Protein AF-A0A699V0R8-F1 (afdb_monomer)

Organism: Tanacetum cinerariifolium (NCBI:txid118510)

Secondary structure (DSSP, 8-state):
--GGGHHHHTTS--EEEES-HHHHHTTT-SS--HHHHHHHHHHHTTT-EEEE--GGG-HHHHHHHHS-----------------------

Mean predicted aligned error: 13.82 Å

Solvent-accessible surface area (backbone atoms only — not comparable to full-atom values): 5973 Å² total; per-residue (Å²): 129,79,77,88,53,51,85,78,36,61,96,39,84,41,78,44,74,41,57,58,71,67,67,63,48,60,77,72,47,91,77,66,55,71,72,54,48,57,51,49,56,60,38,59,77,35,54,50,44,83,42,83,40,62,58,88,77,37,53,66,60,53,55,58,69,68,48,77,78,65,73,73,67,75,76,73,72,76,75,80,77,76,72,79,80,69,83,79,81,133

Structure (mmCIF, N/CA/C/O backbone):
data_AF-A0A699V0R8-F1
#
_entry.id   AF-A0A699V0R8-F1
#
loop_
_atom_site.group_PDB
_atom_site.id
_atom_site.type_symbol
_atom_site.label_atom_id
_atom_site.label_alt_id
_atom_site.label_comp_id
_atom_site.label_asym_id
_atom_site.label_entity_id
_atom_site.label_seq_id
_atom_site.pdbx_PDB_ins_code
_atom_site.Cartn_x
_atom_site.Cartn_y
_atom_site.Cartn_z
_atom_site.occupancy
_atom_site.B_iso_or_equiv
_atom_site.auth_seq_id
_atom_site.auth_comp_id
_atom_site.auth_asym_id
_atom_site.auth_atom_id
_atom_site.pdbx_PDB_model_num
ATOM 1 N N . MET A 1 1 ? -3.023 8.364 -4.082 1.00 52.28 1 MET A N 1
ATOM 2 C CA . MET A 1 1 ? -3.782 7.829 -5.226 1.00 52.28 1 MET A CA 1
ATOM 3 C C . MET A 1 1 ? -4.185 9.017 -6.087 1.00 52.28 1 MET A C 1
ATOM 5 O O . MET A 1 1 ? -4.688 9.978 -5.518 1.00 52.28 1 MET A O 1
ATOM 9 N N . GLN A 1 2 ? -3.877 9.045 -7.388 1.00 52.53 2 GLN A N 1
ATOM 10 C CA . GLN A 1 2 ? -4.369 10.138 -8.240 1.00 52.53 2 GLN A CA 1
ATOM 11 C C . GLN A 1 2 ? -5.901 10.032 -8.331 1.00 52.53 2 GLN A C 1
ATOM 13 O O . GLN A 1 2 ? -6.434 8.934 -8.484 1.00 52.53 2 GLN A O 1
ATOM 18 N N . ASN A 1 3 ? -6.606 11.156 -8.181 1.00 61.09 3 ASN A N 1
ATOM 19 C CA . ASN A 1 3 ? -8.067 11.227 -8.018 1.00 61.09 3 ASN A CA 1
ATOM 20 C C . ASN A 1 3 ? -8.884 10.758 -9.240 1.00 61.09 3 ASN A C 1
ATOM 22 O O . ASN A 1 3 ? -10.110 10.760 -9.190 1.00 61.09 3 ASN A O 1
ATOM 26 N N . GLU A 1 4 ? -8.237 10.344 -10.327 1.00 68.56 4 GLU A N 1
ATOM 27 C CA . GLU A 1 4 ? -8.874 10.015 -11.607 1.00 68.56 4 GLU A CA 1
ATOM 28 C C . GLU A 1 4 ? -9.749 8.756 -11.586 1.00 68.56 4 GLU A C 1
ATOM 30 O O . GLU A 1 4 ? -10.565 8.566 -12.483 1.00 68.56 4 GLU A O 1
ATOM 35 N N . LYS A 1 5 ? -9.580 7.867 -10.598 1.00 72.69 5 LYS A N 1
ATOM 36 C CA . LYS A 1 5 ? -10.321 6.593 -10.518 1.00 72.69 5 LYS A CA 1
ATOM 37 C C . LYS A 1 5 ? -11.370 6.552 -9.409 1.00 72.69 5 LYS A C 1
ATOM 39 O O . LYS A 1 5 ? -11.945 5.499 -9.159 1.00 72.69 5 LYS A O 1
ATOM 44 N N . ARG A 1 6 ? -11.641 7.686 -8.754 1.00 77.69 6 ARG A N 1
ATOM 45 C CA . ARG A 1 6 ? -12.556 7.763 -7.603 1.00 77.69 6 ARG A CA 1
ATOM 46 C C . ARG A 1 6 ? -13.947 7.207 -7.898 1.00 77.69 6 ARG A C 1
ATOM 48 O O . ARG A 1 6 ? -14.491 6.491 -7.069 1.00 77.69 6 ARG A O 1
ATOM 55 N N . HIS A 1 7 ? -14.493 7.487 -9.079 1.00 80.94 7 HIS A N 1
ATOM 56 C CA . HIS A 1 7 ? -15.823 7.022 -9.480 1.00 80.94 7 HIS A CA 1
ATOM 57 C C . HIS A 1 7 ? -15.909 5.511 -9.716 1.00 80.94 7 HIS A C 1
ATOM 59 O O . HIS A 1 7 ? -16.996 4.962 -9.618 1.00 80.94 7 HIS A O 1
ATOM 65 N N . TYR A 1 8 ? -14.790 4.834 -9.984 1.00 78.56 8 TYR A N 1
ATOM 6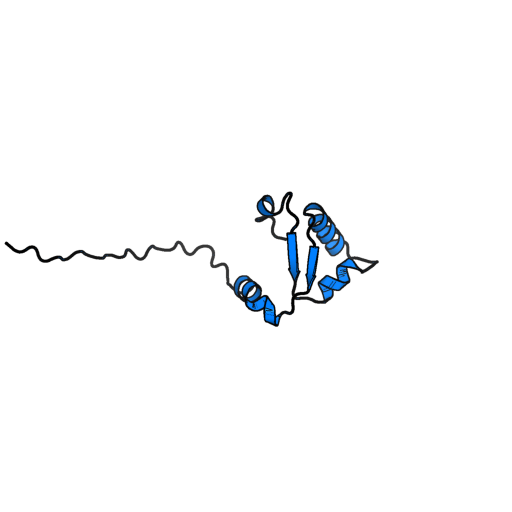6 C CA . TYR A 1 8 ? -14.756 3.370 -10.100 1.00 78.56 8 TYR A CA 1
ATOM 67 C C . TYR A 1 8 ? -14.617 2.665 -8.747 1.00 78.56 8 TYR A C 1
ATOM 69 O O . TYR A 1 8 ? -14.926 1.485 -8.637 1.00 78.56 8 TYR A O 1
ATOM 77 N N . LEU A 1 9 ? -14.097 3.370 -7.741 1.00 79.12 9 LEU A N 1
ATOM 78 C CA . LEU A 1 9 ? -13.755 2.800 -6.437 1.00 79.12 9 LEU A CA 1
ATOM 79 C C . LEU A 1 9 ? -14.828 3.059 -5.375 1.00 79.12 9 LEU A C 1
ATOM 81 O O . LEU A 1 9 ? -14.836 2.406 -4.338 1.00 79.12 9 LEU A O 1
ATOM 85 N N . TYR A 1 10 ? -15.730 4.011 -5.609 1.00 81.62 10 TYR A N 1
ATOM 86 C CA . TYR A 1 10 ? -16.760 4.353 -4.637 1.00 81.62 10 TYR A CA 1
ATOM 87 C C . TYR A 1 10 ? -17.793 3.224 -4.499 1.00 81.62 10 TYR A C 1
ATOM 89 O O . TYR A 1 10 ? -18.324 2.732 -5.493 1.00 81.62 10 TYR A O 1
ATOM 97 N N . GLY A 1 11 ? -18.067 2.804 -3.261 1.00 78.88 11 GLY A N 1
ATOM 98 C CA . GLY A 1 11 ? -19.060 1.768 -2.952 1.00 78.88 11 GLY A CA 1
ATOM 99 C C . GLY A 1 11 ? -18.647 0.326 -3.278 1.00 78.88 11 GLY A C 1
ATOM 100 O O . GLY A 1 11 ? -19.469 -0.573 -3.126 1.00 78.88 11 GLY A O 1
ATOM 101 N N . THR A 1 12 ? -17.401 0.078 -3.699 1.00 80.19 12 THR A N 1
ATOM 102 C CA . THR A 1 12 ? -16.909 -1.270 -4.038 1.00 80.19 12 THR A CA 1
ATOM 103 C C . THR A 1 12 ? -15.694 -1.630 -3.191 1.00 80.19 12 THR A C 1
ATOM 105 O O . THR A 1 12 ? -14.760 -0.840 -3.094 1.00 80.19 12 THR A O 1
ATOM 108 N N . LYS A 1 13 ? -15.657 -2.846 -2.626 1.00 82.12 13 LYS A N 1
ATOM 109 C CA . LYS A 1 13 ? -14.464 -3.341 -1.923 1.00 82.12 13 LYS A CA 1
ATOM 110 C C . LYS A 1 13 ? -13.329 -3.558 -2.932 1.00 82.12 13 LYS A C 1
ATOM 112 O O . LYS A 1 13 ? -13.401 -4.442 -3.782 1.00 82.12 13 LYS A O 1
ATOM 117 N N . CYS A 1 14 ? -12.283 -2.750 -2.827 1.00 81.88 14 CYS A N 1
ATOM 118 C CA . CYS A 1 14 ? -11.080 -2.813 -3.655 1.00 81.88 14 CYS A CA 1
ATOM 119 C C . CYS A 1 14 ? -9.958 -3.571 -2.941 1.00 81.88 14 CYS A C 1
ATOM 121 O O . CYS A 1 14 ? -9.765 -3.430 -1.738 1.00 81.88 14 CYS A O 1
ATOM 123 N N . ILE A 1 15 ? -9.166 -4.331 -3.694 1.00 85.62 15 ILE A N 1
ATOM 124 C CA . ILE A 1 15 ? -7.908 -4.905 -3.208 1.00 85.62 15 ILE A CA 1
ATOM 125 C C . ILE A 1 15 ? -6.773 -4.212 -3.957 1.00 85.62 15 ILE A C 1
ATOM 127 O O . ILE A 1 15 ? -6.735 -4.207 -5.187 1.00 85.62 15 ILE A O 1
ATOM 131 N N . VAL A 1 16 ? -5.864 -3.596 -3.211 1.00 83.81 16 VAL A N 1
ATOM 132 C CA . VAL A 1 16 ? -4.707 -2.875 -3.730 1.00 83.81 16 VAL A CA 1
ATOM 133 C C . VAL A 1 16 ? -3.474 -3.734 -3.505 1.00 83.81 16 VAL A C 1
ATOM 135 O O . VAL A 1 16 ? -3.031 -3.925 -2.375 1.00 83.81 16 VAL A O 1
ATOM 138 N N . PHE A 1 17 ? -2.902 -4.233 -4.594 1.00 84.69 17 PHE A N 1
ATOM 139 C CA . PHE A 1 17 ? -1.636 -4.954 -4.555 1.00 84.69 17 PHE A CA 1
ATOM 140 C C . PHE A 1 17 ? -0.468 -3.975 -4.650 1.00 84.69 17 PHE A C 1
ATOM 142 O O . PHE A 1 17 ? -0.444 -3.110 -5.526 1.00 84.69 17 PHE A O 1
ATOM 149 N N . THR A 1 18 ? 0.501 -4.105 -3.747 1.00 83.88 18 THR A N 1
ATOM 150 C CA . THR A 1 18 ? 1.698 -3.254 -3.715 1.00 83.88 18 THR A CA 1
ATOM 151 C C . THR A 1 18 ? 2.962 -4.099 -3.606 1.00 83.88 18 THR A C 1
ATOM 153 O O . THR A 1 18 ? 2.975 -5.138 -2.945 1.00 83.88 18 THR A O 1
ATOM 156 N N . ASP A 1 19 ? 4.028 -3.654 -4.263 1.00 76.00 19 ASP A N 1
ATOM 157 C CA . ASP A 1 19 ? 5.344 -4.284 -4.258 1.00 76.00 19 ASP A CA 1
ATOM 158 C C . ASP A 1 19 ? 6.273 -3.909 -3.087 1.00 76.00 19 ASP A C 1
ATOM 160 O O . ASP A 1 19 ? 7.159 -4.719 -2.784 1.00 76.00 19 ASP A O 1
ATOM 164 N N . PRO A 1 20 ? 6.138 -2.773 -2.363 1.00 75.69 20 PRO A N 1
ATOM 165 C CA . PRO A 1 20 ? 7.061 -2.463 -1.284 1.00 75.69 20 PRO A CA 1
ATOM 166 C C . PRO A 1 20 ? 6.583 -3.151 -0.006 1.00 75.69 20 PRO A C 1
ATOM 168 O O . PRO A 1 20 ? 5.535 -2.813 0.543 1.00 75.69 20 PRO A O 1
ATOM 171 N N . LYS A 1 21 ? 7.395 -4.065 0.540 1.00 69.94 21 LYS A N 1
ATOM 172 C CA . LYS A 1 21 ? 7.109 -4.714 1.837 1.00 69.94 21 LYS A CA 1
ATOM 173 C C . LYS A 1 21 ? 6.889 -3.705 2.973 1.00 69.94 21 LYS A C 1
ATOM 175 O O . LYS A 1 21 ? 6.123 -3.970 3.891 1.00 69.94 21 LYS A O 1
ATOM 180 N N . SER A 1 22 ? 7.505 -2.524 2.902 1.00 70.38 22 SER A N 1
ATOM 181 C CA . SER A 1 22 ? 7.303 -1.443 3.876 1.00 70.38 22 SER A CA 1
ATOM 182 C C . SER A 1 22 ? 5.851 -0.953 3.955 1.00 70.38 22 SER A C 1
ATOM 184 O O . SER A 1 22 ? 5.408 -0.567 5.035 1.00 70.38 22 SER A O 1
ATOM 186 N N . LEU A 1 23 ? 5.081 -1.025 2.861 1.00 73.38 23 LEU A N 1
ATOM 187 C CA . LEU A 1 23 ? 3.657 -0.671 2.853 1.0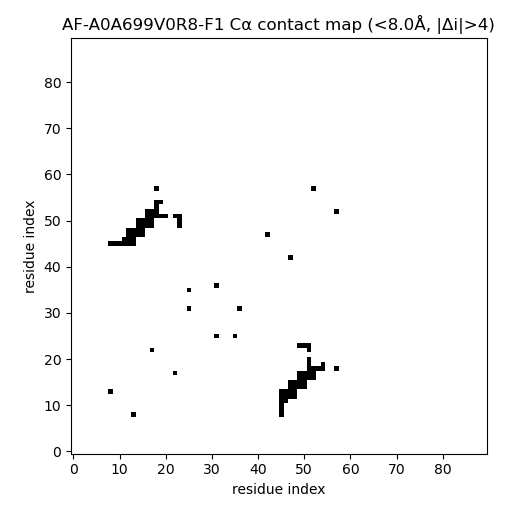0 73.38 23 LEU A CA 1
ATOM 188 C C . LEU A 1 23 ? 2.776 -1.716 3.540 1.00 73.38 23 LEU A C 1
ATOM 190 O O . LEU A 1 23 ? 1.670 -1.392 3.949 1.00 73.38 23 LEU A O 1
ATOM 194 N N . GLN A 1 24 ? 3.259 -2.941 3.734 1.00 70.69 24 GLN A N 1
ATOM 195 C CA . GLN A 1 24 ? 2.559 -3.914 4.570 1.00 70.69 24 GLN A CA 1
ATOM 196 C C . GLN A 1 24 ? 2.679 -3.543 6.054 1.00 70.69 24 GLN A C 1
ATOM 198 O O . GLN A 1 24 ? 1.731 -3.677 6.823 1.00 70.69 24 GLN A O 1
ATOM 203 N N . HIS A 1 25 ? 3.844 -3.034 6.459 1.00 70.50 25 HIS A N 1
ATOM 204 C CA . HIS A 1 25 ? 4.116 -2.674 7.849 1.00 70.50 25 HIS A CA 1
ATOM 205 C C . HIS A 1 25 ? 3.511 -1.327 8.257 1.00 70.50 25 HIS A C 1
ATOM 207 O O . HIS A 1 25 ? 3.239 -1.136 9.439 1.00 70.50 25 HIS A O 1
ATOM 213 N N . ILE A 1 26 ? 3.227 -0.434 7.302 1.00 74.12 26 ILE A N 1
ATOM 214 C CA . ILE A 1 26 ? 2.593 0.870 7.563 1.00 74.12 26 ILE A CA 1
ATOM 215 C C . ILE A 1 26 ? 1.211 0.739 8.221 1.00 74.12 26 ILE A C 1
ATOM 217 O O . ILE A 1 26 ? 0.792 1.627 8.951 1.00 74.12 26 ILE A O 1
ATOM 221 N N . LEU A 1 27 ? 0.507 -0.375 7.999 1.00 71.56 27 LEU A N 1
ATOM 222 C CA . LEU A 1 27 ? -0.800 -0.628 8.611 1.00 71.56 27 LEU A CA 1
ATOM 223 C C . LEU A 1 27 ? -0.692 -1.030 10.087 1.00 71.56 27 LEU A C 1
ATOM 225 O O . LEU A 1 27 ? -1.618 -0.798 10.855 1.00 71.56 27 LEU A O 1
ATOM 229 N N . ASN A 1 28 ? 0.447 -1.601 10.486 1.00 74.19 28 ASN A N 1
ATOM 230 C CA . ASN A 1 28 ? 0.679 -2.112 11.838 1.00 74.19 28 ASN A CA 1
ATOM 231 C C . ASN A 1 28 ? 1.531 -1.160 12.696 1.00 74.19 28 ASN A C 1
ATOM 233 O O . ASN A 1 28 ? 1.760 -1.421 13.877 1.00 74.19 28 ASN A O 1
ATOM 237 N N . GLN A 1 29 ? 2.041 -0.070 12.116 1.00 78.50 29 GLN A N 1
ATOM 238 C CA . GLN A 1 29 ? 2.841 0.914 12.837 1.00 78.50 29 GLN A CA 1
ATOM 239 C C . GLN A 1 29 ? 1.960 1.782 13.742 1.00 78.50 29 GLN A C 1
ATOM 241 O O . GLN A 1 29 ? 1.025 2.435 13.289 1.00 78.50 29 GLN A O 1
ATOM 246 N N . LYS A 1 30 ? 2.311 1.829 15.033 1.00 76.25 30 LYS A N 1
ATOM 247 C CA . LYS A 1 30 ? 1.630 2.657 16.043 1.00 76.25 30 LYS A CA 1
ATOM 248 C C . LYS A 1 30 ? 1.839 4.156 15.809 1.00 76.25 30 LYS A C 1
ATOM 250 O O . LYS A 1 30 ? 0.949 4.959 16.078 1.00 76.25 30 LYS A O 1
ATOM 255 N N . GLU A 1 31 ? 3.009 4.524 15.297 1.00 82.00 31 GLU A N 1
ATOM 256 C CA . GLU A 1 31 ? 3.365 5.903 14.981 1.00 82.00 31 GLU A CA 1
ATOM 257 C C . GLU A 1 31 ? 3.529 6.063 13.477 1.00 82.00 31 GLU A C 1
ATOM 259 O O . GLU A 1 31 ? 4.404 5.464 12.853 1.00 82.00 31 GLU A O 1
ATOM 264 N N . LEU A 1 32 ? 2.656 6.883 12.904 1.00 83.75 32 LEU A N 1
ATOM 265 C CA . LEU A 1 32 ? 2.649 7.210 11.490 1.00 83.75 32 LEU A CA 1
ATOM 266 C C . LEU A 1 32 ? 2.932 8.689 11.310 1.00 83.75 32 LEU A C 1
ATOM 268 O O . LEU A 1 32 ? 2.403 9.537 12.031 1.00 83.75 32 LEU A O 1
ATOM 272 N N . ASN A 1 33 ? 3.719 9.006 10.289 1.00 88.44 33 ASN A N 1
ATOM 273 C CA . ASN A 1 33 ? 3.892 10.379 9.848 1.00 88.44 33 ASN A CA 1
ATOM 274 C C . ASN A 1 33 ? 2.538 10.926 9.345 1.00 88.44 33 ASN A C 1
ATOM 276 O O . ASN A 1 33 ? 1.746 10.196 8.745 1.00 88.44 33 ASN A O 1
ATOM 280 N N . MET A 1 34 ? 2.279 12.224 9.523 1.00 88.00 34 MET A N 1
ATOM 281 C CA . MET A 1 34 ? 1.057 12.903 9.069 1.00 88.00 34 MET A CA 1
ATOM 282 C C . MET A 1 34 ? 0.732 12.631 7.593 1.00 88.00 34 MET A C 1
ATOM 284 O O . MET A 1 34 ? -0.431 12.456 7.232 1.00 88.00 34 MET A O 1
ATOM 288 N N . ARG A 1 35 ? 1.754 12.518 6.731 1.00 86.31 35 ARG A N 1
ATOM 289 C CA . ARG A 1 35 ? 1.555 12.158 5.316 1.00 86.31 35 ARG A CA 1
ATOM 290 C C . ARG A 1 35 ? 0.991 10.746 5.140 1.00 86.31 35 ARG A C 1
ATOM 292 O O . ARG A 1 35 ? 0.167 10.539 4.255 1.00 86.31 35 ARG A O 1
ATOM 299 N N . GLN A 1 36 ? 1.444 9.796 5.953 1.00 83.38 36 GLN A N 1
ATOM 300 C CA . GLN A 1 36 ? 0.990 8.406 5.925 1.00 83.38 36 GLN A CA 1
ATOM 301 C C . GLN A 1 36 ? -0.428 8.298 6.491 1.00 83.38 36 GLN A C 1
ATOM 303 O O . GLN A 1 36 ? -1.275 7.668 5.868 1.00 83.38 36 GLN A O 1
ATOM 308 N N . ARG A 1 37 ? -0.714 9.003 7.596 1.00 86.12 37 ARG A N 1
ATOM 309 C CA . ARG A 1 37 ? -2.054 9.076 8.199 1.00 86.12 37 ARG A CA 1
ATOM 310 C C . ARG A 1 37 ? -3.097 9.599 7.210 1.00 86.12 37 ARG A C 1
ATOM 312 O O . ARG A 1 37 ? -4.084 8.920 6.965 1.00 86.12 37 ARG A O 1
ATOM 319 N N . ARG A 1 38 ? -2.819 10.727 6.547 1.00 86.50 38 ARG A N 1
ATOM 320 C CA . ARG A 1 38 ? -3.713 11.289 5.518 1.00 86.50 38 ARG A CA 1
ATOM 321 C C . ARG A 1 38 ? -3.939 10.336 4.339 1.00 86.50 38 ARG A C 1
ATOM 323 O O . ARG A 1 38 ? -4.994 10.350 3.713 1.00 86.50 38 ARG A O 1
ATOM 330 N N . TRP A 1 39 ? -2.935 9.532 3.996 1.00 84.44 39 TRP A N 1
ATOM 331 C CA . TRP A 1 39 ? -3.060 8.520 2.947 1.00 84.44 39 TRP A CA 1
ATOM 332 C C . TRP A 1 39 ? -3.930 7.338 3.379 1.00 84.44 39 TRP A C 1
ATOM 334 O O . TRP A 1 39 ? -4.697 6.836 2.563 1.00 84.44 39 TRP A O 1
ATOM 344 N N . LEU A 1 40 ? -3.820 6.906 4.637 1.00 82.88 40 LEU A N 1
ATOM 345 C CA . LEU A 1 40 ? -4.648 5.834 5.188 1.00 82.88 40 LEU A CA 1
ATOM 346 C C . LEU A 1 40 ? -6.107 6.255 5.348 1.00 82.88 40 LEU A C 1
ATOM 348 O O . LEU A 1 40 ? -6.971 5.481 4.963 1.00 82.88 40 LEU A O 1
ATOM 352 N N . GLU A 1 41 ? -6.377 7.474 5.821 1.00 84.88 41 GLU A N 1
ATOM 353 C CA . GLU A 1 41 ? -7.741 8.031 5.881 1.00 84.88 41 GLU A CA 1
ATOM 354 C C . GLU A 1 41 ? -8.411 7.996 4.500 1.00 84.88 41 GLU A C 1
ATOM 356 O O . GLU A 1 41 ? -9.519 7.490 4.337 1.00 84.88 41 GLU A O 1
ATOM 361 N N . LEU A 1 42 ? -7.682 8.421 3.463 1.00 81.62 42 LEU A N 1
ATOM 362 C CA . LEU A 1 42 ? -8.178 8.352 2.092 1.00 81.62 42 LEU A CA 1
ATOM 363 C C . LEU A 1 42 ? -8.478 6.909 1.655 1.00 81.62 42 LEU A C 1
ATOM 365 O O . LEU A 1 42 ? -9.423 6.688 0.911 1.00 81.62 42 LEU A O 1
ATOM 369 N N . LEU A 1 43 ? -7.663 5.932 2.057 1.00 79.62 43 LEU A N 1
ATOM 370 C CA . LEU A 1 43 ? -7.885 4.527 1.706 1.00 79.62 43 LEU A CA 1
ATOM 371 C C . LEU A 1 43 ? -9.057 3.912 2.478 1.00 79.62 43 LEU A C 1
ATOM 373 O O . LEU A 1 43 ? -9.781 3.097 1.901 1.00 79.62 43 LEU A O 1
ATOM 377 N N . SER A 1 44 ? -9.272 4.315 3.736 1.00 79.31 44 SER A N 1
ATOM 378 C CA . SER A 1 44 ? -10.421 3.862 4.521 1.00 79.31 44 SER A CA 1
ATOM 379 C C . SER 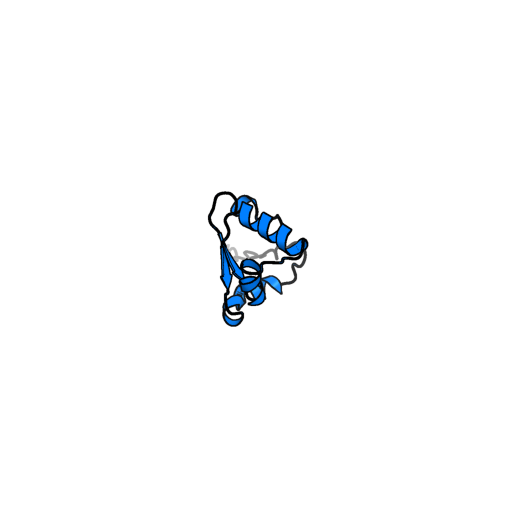A 1 44 ? -11.746 4.319 3.920 1.00 79.31 44 SER A C 1
ATOM 381 O O . SER A 1 44 ? -12.691 3.535 3.915 1.00 79.31 44 SER A O 1
ATOM 383 N N . ASP A 1 45 ? -11.792 5.509 3.314 1.00 82.38 45 ASP A N 1
ATOM 384 C CA . ASP A 1 45 ? -12.996 6.026 2.648 1.00 82.38 45 ASP A CA 1
ATOM 385 C C . ASP A 1 45 ? -13.461 5.147 1.472 1.00 82.38 45 ASP A C 1
ATOM 387 O O . ASP A 1 45 ? -14.643 5.141 1.127 1.00 82.38 45 ASP A O 1
ATOM 391 N N . TYR A 1 46 ? -12.549 4.391 0.849 1.00 78.88 46 TYR A N 1
ATOM 392 C CA . TYR A 1 46 ? -12.862 3.481 -0.261 1.00 78.88 46 TYR A CA 1
ATOM 393 C C . TYR A 1 46 ? -13.028 2.018 0.176 1.00 78.88 46 TYR A C 1
ATOM 395 O O . TYR A 1 46 ? -13.316 1.167 -0.660 1.00 78.88 46 TYR A O 1
ATOM 403 N N . GLY A 1 47 ? -12.832 1.693 1.459 1.00 79.31 47 GLY A N 1
ATOM 404 C CA . GLY A 1 47 ? -12.882 0.309 1.940 1.00 79.31 47 GLY A CA 1
ATOM 405 C C . GLY A 1 47 ? -11.851 -0.607 1.267 1.00 79.31 47 GLY A C 1
ATOM 406 O O . GLY A 1 47 ? -12.124 -1.793 1.069 1.00 79.31 47 GLY A O 1
ATOM 407 N N . CYS A 1 48 ? -10.694 -0.064 0.866 1.00 81.19 48 CYS A N 1
ATOM 408 C CA . CYS A 1 48 ? -9.668 -0.845 0.182 1.00 81.19 48 CYS A CA 1
ATOM 409 C C . CYS A 1 48 ? -8.812 -1.669 1.160 1.00 81.19 48 CYS A C 1
ATOM 411 O O . CYS A 1 48 ? -8.422 -1.195 2.226 1.00 81.19 48 CYS A O 1
ATOM 413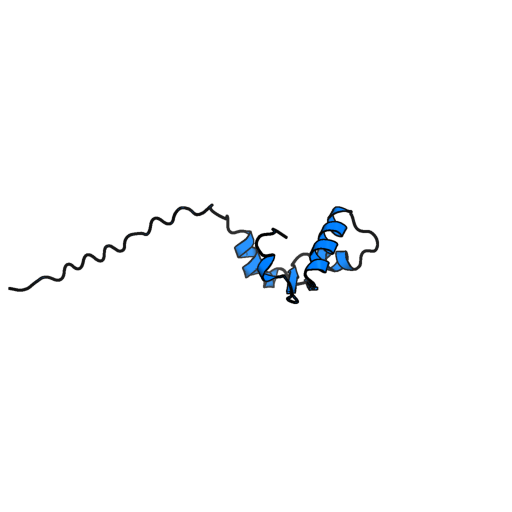 N N . GLU A 1 49 ? -8.429 -2.874 0.744 1.00 82.38 49 GLU A N 1
ATOM 414 C CA . GLU A 1 49 ? -7.492 -3.755 1.449 1.00 82.38 49 GLU A CA 1
ATOM 415 C C . GLU A 1 49 ? -6.122 -3.732 0.754 1.00 82.38 49 GLU A C 1
ATOM 417 O O . GLU A 1 49 ? -6.056 -3.871 -0.467 1.00 82.38 49 GLU A O 1
ATOM 422 N N . ILE A 1 50 ? -5.025 -3.542 1.496 1.00 82.81 50 ILE A N 1
ATOM 423 C CA . ILE A 1 50 ? -3.668 -3.519 0.922 1.00 82.81 50 ILE A CA 1
ATOM 424 C C . ILE A 1 50 ? -3.026 -4.895 1.087 1.00 82.81 50 ILE A C 1
ATOM 426 O O . ILE A 1 50 ? -2.810 -5.347 2.211 1.00 82.81 50 ILE A O 1
ATOM 430 N N . LEU A 1 51 ? -2.655 -5.527 -0.026 1.00 83.94 51 LEU A N 1
ATOM 431 C CA . LEU A 1 51 ? -1.949 -6.805 -0.043 1.00 83.94 51 LEU A CA 1
ATOM 432 C C . LEU A 1 51 ? -0.556 -6.657 -0.654 1.00 83.94 51 LEU A C 1
ATOM 434 O O . LEU A 1 51 ? -0.336 -5.923 -1.620 1.00 83.94 51 LEU A O 1
ATOM 438 N N . TYR A 1 52 ? 0.401 -7.384 -0.085 1.00 84.81 52 TYR A N 1
ATOM 439 C CA . TYR A 1 52 ? 1.738 -7.480 -0.652 1.00 84.81 52 TYR A CA 1
ATOM 440 C C . TYR A 1 52 ? 1.730 -8.411 -1.866 1.00 84.81 52 TYR A C 1
ATOM 442 O O . TYR A 1 52 ? 1.267 -9.548 -1.778 1.00 84.81 52 TYR A O 1
ATOM 450 N N . HIS A 1 53 ? 2.296 -7.945 -2.978 1.00 82.38 53 HIS A N 1
ATOM 451 C CA . HIS A 1 53 ? 2.525 -8.745 -4.177 1.00 82.38 53 HIS A CA 1
ATOM 452 C C . HIS A 1 53 ? 4.005 -8.672 -4.560 1.00 82.38 53 HIS A C 1
ATOM 454 O O . HIS A 1 53 ? 4.527 -7.573 -4.750 1.00 82.38 53 HIS A O 1
ATOM 460 N N . PRO A 1 54 ? 4.723 -9.801 -4.672 1.00 82.75 54 PRO A N 1
ATOM 461 C CA . PRO A 1 54 ? 6.143 -9.780 -5.001 1.00 82.75 54 PRO A CA 1
ATOM 462 C C . PRO A 1 54 ? 6.419 -9.025 -6.305 1.00 82.75 54 PRO A C 1
ATOM 464 O O . PRO A 1 54 ? 5.758 -9.268 -7.311 1.00 82.75 54 PRO A O 1
ATOM 467 N N . GLY A 1 55 ? 7.450 -8.172 -6.329 1.00 78.56 55 GLY A N 1
ATOM 468 C CA . GLY A 1 55 ? 7.776 -7.338 -7.498 1.00 78.56 55 GLY A CA 1
ATOM 469 C C . GLY A 1 55 ? 7.954 -8.120 -8.809 1.00 78.56 55 GLY A C 1
ATOM 470 O O . GLY A 1 55 ? 7.564 -7.641 -9.868 1.00 78.56 55 GLY A O 1
ATOM 471 N N . LYS A 1 56 ? 8.423 -9.378 -8.744 1.00 80.44 56 LYS A N 1
ATOM 472 C CA . LYS A 1 56 ? 8.501 -10.285 -9.910 1.00 80.44 56 LYS A CA 1
ATOM 473 C C . LYS A 1 56 ? 7.145 -10.606 -10.543 1.00 80.44 56 LYS A C 1
ATOM 475 O O . LYS A 1 56 ? 7.100 -10.968 -11.708 1.00 80.44 56 LYS A O 1
ATOM 480 N N . ALA A 1 57 ? 6.058 -10.504 -9.791 1.00 81.12 57 ALA A N 1
ATOM 481 C CA . ALA A 1 57 ? 4.700 -10.703 -10.274 1.00 81.12 57 ALA A CA 1
ATOM 482 C C . ALA A 1 57 ? 3.992 -9.364 -10.570 1.00 81.12 57 ALA A C 1
ATOM 484 O O . ALA A 1 57 ? 2.870 -9.360 -11.073 1.00 81.12 57 ALA A O 1
ATOM 485 N N . ASN A 1 58 ? 4.660 -8.230 -10.321 1.00 84.06 58 ASN A N 1
ATOM 486 C CA . ASN A 1 58 ? 4.164 -6.880 -10.586 1.00 84.06 58 ASN A CA 1
ATOM 487 C C . ASN A 1 58 ? 4.542 -6.358 -11.989 1.00 84.06 58 ASN A C 1
ATOM 489 O O . ASN A 1 58 ? 4.437 -5.165 -12.255 1.00 84.06 58 ASN A O 1
ATOM 493 N N . ILE A 1 59 ? 4.977 -7.242 -12.900 1.00 83.38 59 ILE A N 1
ATOM 494 C CA . ILE A 1 59 ? 5.542 -6.886 -14.218 1.00 83.38 59 ILE A CA 1
ATOM 495 C C . ILE A 1 59 ? 4.595 -5.995 -15.028 1.00 83.38 59 ILE A C 1
ATOM 497 O O . ILE A 1 59 ? 5.044 -5.046 -15.662 1.00 83.38 59 ILE A O 1
ATOM 501 N N . VAL A 1 60 ? 3.286 -6.269 -14.996 1.00 85.19 60 VAL A N 1
ATOM 502 C CA . VAL A 1 60 ? 2.291 -5.478 -15.737 1.00 85.19 60 VAL A CA 1
ATOM 503 C C . VAL A 1 60 ? 2.205 -4.056 -15.190 1.00 85.19 60 VAL A C 1
ATOM 505 O O . VAL A 1 60 ? 2.295 -3.102 -15.957 1.00 85.19 60 VAL A O 1
ATOM 508 N N . ALA A 1 61 ? 2.061 -3.896 -13.872 1.00 85.31 61 ALA A N 1
ATOM 509 C CA . ALA A 1 61 ? 1.968 -2.570 -13.268 1.00 85.31 61 ALA A CA 1
ATOM 510 C C . ALA A 1 61 ? 3.282 -1.793 -13.415 1.00 85.31 61 ALA A C 1
ATOM 512 O O . ALA A 1 61 ? 3.256 -0.591 -13.649 1.00 85.31 61 ALA A O 1
ATOM 513 N N . ASP A 1 62 ? 4.416 -2.484 -13.333 1.00 84.94 62 ASP A N 1
ATOM 514 C CA . ASP A 1 62 ? 5.755 -1.924 -13.485 1.00 84.94 62 ASP A CA 1
ATOM 515 C C . ASP A 1 62 ? 6.048 -1.505 -14.943 1.00 84.94 62 ASP A C 1
ATOM 517 O O . ASP A 1 62 ? 6.640 -0.461 -15.209 1.00 84.94 62 ASP A O 1
ATOM 521 N N . ALA A 1 63 ? 5.555 -2.265 -15.927 1.00 87.75 63 ALA A N 1
ATOM 522 C CA . ALA A 1 63 ? 5.585 -1.866 -17.334 1.00 87.75 63 ALA A CA 1
ATOM 523 C C . ALA A 1 63 ? 4.683 -0.650 -17.607 1.00 87.75 63 ALA A C 1
ATOM 525 O O . ALA A 1 63 ? 5.062 0.246 -18.361 1.00 87.75 63 ALA A O 1
ATOM 526 N N . LEU A 1 64 ? 3.502 -0.597 -16.983 1.00 85.50 64 LEU A N 1
ATOM 527 C CA . LEU A 1 64 ? 2.574 0.528 -17.111 1.00 85.50 64 LEU A CA 1
ATOM 528 C C . LEU A 1 64 ? 3.066 1.789 -16.389 1.00 85.50 64 LEU A C 1
ATOM 530 O O . LEU A 1 64 ? 2.837 2.887 -16.888 1.00 85.50 64 LEU A O 1
ATOM 534 N N . SER A 1 65 ? 3.741 1.655 -15.245 1.00 83.50 65 SER A N 1
ATOM 535 C CA . SER A 1 65 ? 4.275 2.786 -14.475 1.00 83.50 65 SER A CA 1
ATOM 536 C C . SER A 1 65 ? 5.472 3.437 -15.166 1.00 83.50 65 SER A C 1
ATOM 538 O O . SER A 1 65 ? 5.612 4.657 -15.123 1.00 83.50 65 SER A O 1
ATOM 540 N N . ARG A 1 66 ? 6.306 2.629 -15.835 1.00 82.88 66 ARG A N 1
ATOM 541 C CA . ARG A 1 66 ? 7.459 3.084 -16.623 1.00 82.8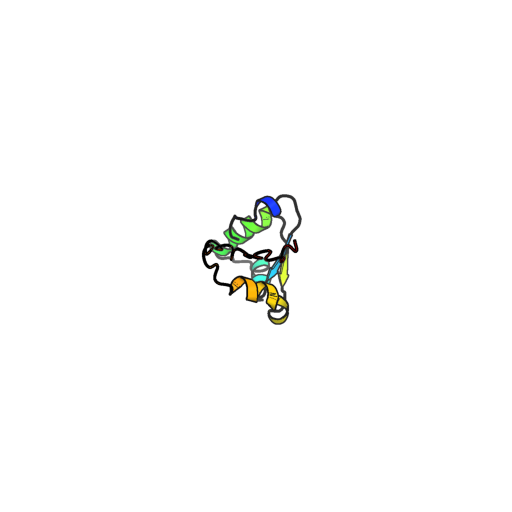8 66 ARG A CA 1
ATOM 542 C C . ARG A 1 66 ? 7.103 3.576 -18.018 1.00 82.88 66 ARG A C 1
ATOM 544 O O . ARG A 1 66 ? 7.954 4.165 -18.680 1.00 82.88 66 ARG A O 1
ATOM 551 N N . LYS A 1 67 ? 5.876 3.341 -18.486 1.00 77.56 67 LYS A N 1
ATOM 552 C CA . LYS A 1 67 ? 5.424 3.914 -19.748 1.00 77.56 67 LYS A CA 1
ATOM 553 C C . LYS A 1 67 ? 5.330 5.423 -19.562 1.00 77.56 67 LYS A C 1
ATOM 555 O O . LYS A 1 67 ? 4.463 5.905 -18.835 1.00 77.56 67 LYS A O 1
ATOM 560 N N . GLU A 1 68 ? 6.216 6.165 -20.224 1.00 64.50 68 GLU A N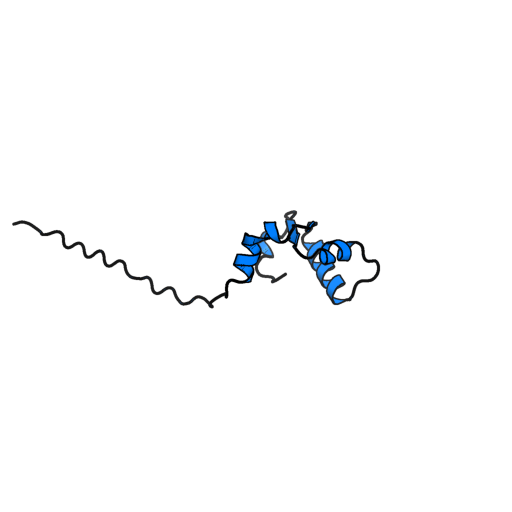 1
ATOM 561 C CA . GLU A 1 68 ? 6.038 7.604 -20.355 1.00 64.50 68 GLU A CA 1
ATOM 562 C C . GLU A 1 68 ? 4.643 7.834 -20.926 1.00 64.50 68 GLU A C 1
ATOM 564 O O . GLU A 1 68 ? 4.293 7.344 -22.006 1.00 64.50 68 GLU A O 1
ATOM 569 N N . TRP A 1 69 ? 3.815 8.551 -20.170 1.00 62.34 69 TRP A N 1
ATOM 570 C CA . TRP A 1 69 ? 2.578 9.100 -20.688 1.00 62.34 69 TRP A CA 1
ATOM 571 C C . TRP A 1 69 ? 3.004 10.199 -21.648 1.00 62.34 69 TRP A C 1
ATOM 573 O O . TRP A 1 69 ? 3.004 11.378 -21.299 1.00 62.34 69 TRP A O 1
ATOM 583 N N . ILE A 1 70 ? 3.439 9.804 -22.847 1.00 58.91 70 ILE A N 1
ATOM 584 C CA . ILE A 1 70 ? 3.547 10.698 -23.984 1.00 58.91 70 ILE A CA 1
ATOM 585 C C . ILE A 1 70 ? 2.158 11.312 -24.066 1.00 58.91 70 ILE A C 1
ATOM 587 O O . ILE A 1 70 ? 1.200 10.619 -24.420 1.00 58.91 70 ILE A O 1
ATOM 591 N N . LYS A 1 71 ? 2.028 12.556 -23.584 1.00 55.50 71 LYS A N 1
ATOM 592 C CA . LYS A 1 71 ? 0.782 13.320 -23.585 1.00 55.50 71 LYS A CA 1
ATOM 593 C C . LYS A 1 71 ? 0.236 13.177 -24.982 1.00 55.50 71 LYS A C 1
ATOM 595 O O . LYS A 1 71 ? 0.873 13.722 -25.873 1.00 55.50 71 LYS A O 1
ATOM 600 N N . SER A 1 72 ? -0.828 12.379 -25.127 1.00 52.12 72 SER A N 1
ATOM 601 C CA . SER A 1 72 ? -1.436 11.959 -26.388 1.00 52.12 72 SER A CA 1
ATOM 602 C C . SER A 1 72 ? -0.775 12.649 -27.576 1.00 52.12 72 SER A C 1
ATOM 604 O O . SER A 1 72 ? -1.174 13.754 -27.952 1.00 52.12 72 SER A O 1
ATOM 606 N N . SER A 1 73 ? 0.292 12.054 -28.126 1.00 48.69 73 SER A N 1
ATOM 607 C CA . SER A 1 73 ? 0.658 12.401 -29.491 1.00 48.69 73 SER A CA 1
ATOM 608 C C . SER A 1 73 ? -0.623 12.138 -30.247 1.00 48.69 73 SER A C 1
ATOM 610 O O . SER A 1 73 ? -1.064 10.987 -30.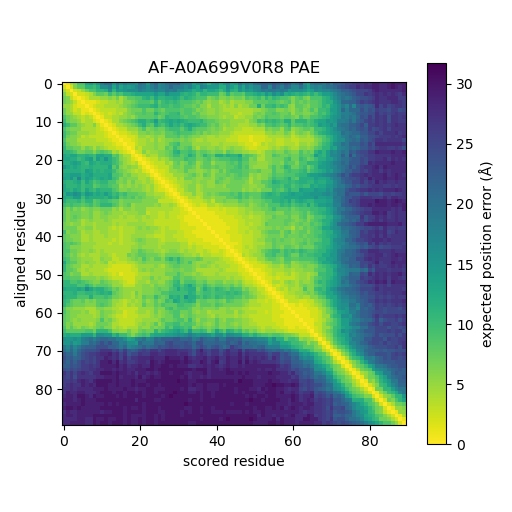275 1.00 48.69 73 SER A O 1
ATOM 612 N N . ARG A 1 74 ? -1.290 13.206 -30.704 1.00 50.12 74 ARG A N 1
ATOM 613 C CA . ARG A 1 74 ? -2.490 13.118 -31.531 1.00 50.12 74 ARG A CA 1
ATOM 614 C C . ARG A 1 74 ? -2.166 12.033 -32.536 1.00 50.12 74 ARG A C 1
ATOM 616 O O . ARG A 1 74 ? -1.232 12.215 -33.316 1.00 50.12 74 ARG A O 1
ATOM 623 N N . VAL A 1 75 ? -2.816 10.879 -32.412 1.00 48.16 75 VAL A N 1
ATOM 624 C CA . VAL A 1 75 ? -2.573 9.774 -33.326 1.00 48.16 75 VAL A CA 1
ATOM 625 C C . VAL A 1 75 ? -3.025 10.343 -34.656 1.00 48.16 75 VAL A C 1
ATOM 627 O O . VAL A 1 75 ? -4.224 10.481 -34.889 1.00 48.16 75 VAL A O 1
ATOM 630 N N . GLN A 1 76 ? -2.083 10.806 -35.479 1.00 50.38 76 GLN A N 1
ATOM 631 C CA . GLN A 1 76 ? -2.373 11.020 -36.879 1.00 50.38 76 GLN A CA 1
ATOM 632 C C . GLN A 1 76 ? -2.736 9.627 -37.348 1.00 50.38 76 GLN A C 1
ATOM 634 O O . GLN A 1 76 ? -1.884 8.741 -37.397 1.00 50.38 76 GLN A O 1
ATOM 639 N N . ALA A 1 77 ? -4.037 9.408 -37.531 1.00 50.34 77 ALA A N 1
ATOM 640 C CA . ALA A 1 77 ? -4.536 8.224 -38.181 1.00 50.34 77 ALA A CA 1
ATOM 641 C C . ALA A 1 77 ? -3.720 8.105 -39.466 1.00 50.34 77 ALA A C 1
ATOM 643 O O . ALA A 1 77 ? -3.810 8.973 -40.336 1.00 50.34 77 ALA A O 1
ATOM 644 N N . LEU A 1 78 ? -2.856 7.093 -39.537 1.00 47.84 78 LEU A N 1
ATOM 645 C CA . LEU A 1 78 ? -2.256 6.699 -40.792 1.00 47.84 78 LEU A CA 1
ATOM 646 C C . LEU A 1 78 ? -3.452 6.259 -41.626 1.00 47.84 78 LEU A C 1
ATOM 648 O O . LEU A 1 78 ? -4.007 5.184 -41.401 1.00 47.84 78 LEU A O 1
ATOM 652 N N . VAL A 1 79 ? -3.940 7.174 -42.463 1.00 44.28 79 VAL A N 1
ATOM 653 C CA . VAL A 1 79 ? -5.006 6.919 -43.418 1.00 44.28 79 VAL A CA 1
ATOM 654 C C . VAL A 1 79 ? -4.544 5.696 -44.189 1.00 44.28 79 VAL A C 1
ATOM 656 O O . VAL A 1 79 ? -3.587 5.757 -44.957 1.00 44.28 79 VAL A O 1
ATOM 659 N N . MET A 1 80 ? -5.174 4.559 -43.904 1.00 42.47 80 MET A N 1
ATOM 660 C CA . MET A 1 80 ? -5.080 3.364 -44.720 1.00 42.47 80 MET A CA 1
ATOM 661 C C . MET A 1 80 ? -5.719 3.745 -46.050 1.00 42.47 80 MET A C 1
ATOM 663 O O . MET A 1 80 ? -6.905 3.511 -46.268 1.00 42.47 80 MET A O 1
ATOM 667 N N . THR A 1 81 ? -4.953 4.391 -46.929 1.00 45.88 81 THR A N 1
ATOM 668 C CA . THR A 1 81 ? -5.312 4.547 -48.333 1.00 45.88 81 THR A CA 1
ATOM 669 C C . THR A 1 81 ? -5.162 3.168 -48.955 1.00 45.88 81 THR A C 1
ATOM 671 O O . THR A 1 81 ? -4.229 2.888 -49.703 1.00 45.88 81 THR A O 1
ATOM 674 N N . ILE A 1 82 ? -6.099 2.276 -48.629 1.00 49.94 82 ILE A N 1
ATOM 675 C CA . ILE A 1 82 ? -6.466 1.186 -49.517 1.00 49.94 82 ILE A CA 1
ATOM 676 C C . ILE A 1 82 ? -7.150 1.888 -50.688 1.00 49.94 82 ILE A C 1
ATOM 678 O O . ILE A 1 82 ? -8.369 2.018 -50.752 1.00 49.94 82 ILE A O 1
ATOM 682 N N . GLY A 1 83 ? -6.323 2.446 -51.573 1.00 43.62 83 GLY A N 1
ATOM 683 C CA . GLY A 1 83 ? -6.731 2.829 -52.904 1.00 43.62 83 GLY A CA 1
ATOM 684 C C . GLY A 1 83 ? -7.134 1.541 -53.592 1.00 43.62 83 GLY A C 1
ATOM 685 O O . GLY A 1 83 ? -6.291 0.759 -54.024 1.00 43.62 83 GLY A O 1
ATOM 686 N N . SER A 1 84 ? -8.436 1.307 -53.620 1.00 52.31 84 SER A N 1
ATOM 687 C CA . SER A 1 84 ? -9.126 0.339 -54.449 1.00 52.31 84 SER A CA 1
ATOM 688 C C . SER A 1 84 ? -8.875 0.652 -55.928 1.00 52.31 84 SER A C 1
ATOM 690 O O . SER A 1 84 ? -9.772 1.069 -56.651 1.00 52.31 84 SER A O 1
ATOM 692 N N . ASN A 1 85 ? -7.656 0.416 -56.411 1.00 51.75 85 ASN A N 1
ATOM 693 C CA . ASN A 1 85 ? -7.395 0.276 -57.839 1.00 51.75 85 ASN A CA 1
ATOM 694 C C . ASN A 1 85 ? -7.783 -1.145 -58.258 1.00 51.75 85 ASN A C 1
ATOM 696 O O . ASN A 1 85 ? -6.945 -1.978 -58.594 1.00 51.75 85 ASN A O 1
ATOM 700 N N . LEU A 1 86 ? -9.090 -1.417 -58.19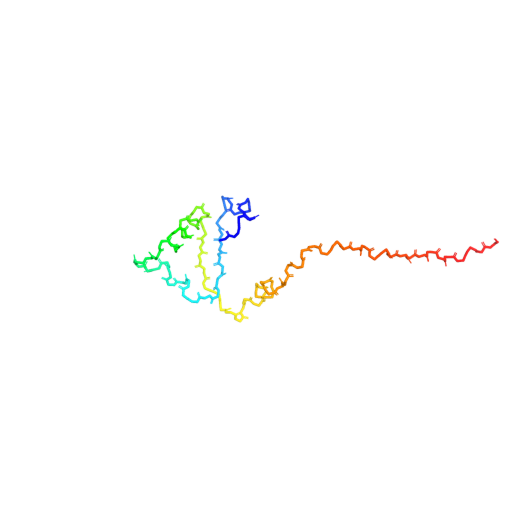5 1.00 55.72 86 LEU A N 1
ATOM 701 C CA . LEU A 1 86 ? -9.701 -2.465 -59.001 1.00 55.72 86 LEU A CA 1
ATOM 702 C C . LEU A 1 86 ? -9.605 -2.005 -60.466 1.00 55.72 86 LEU A C 1
ATOM 704 O O . LEU A 1 86 ? -10.130 -0.930 -60.778 1.00 55.72 86 LEU A O 1
ATOM 708 N N . PRO A 1 87 ? -8.984 -2.769 -61.378 1.00 46.50 87 PRO A N 1
ATOM 709 C CA . PRO A 1 87 ? -9.062 -2.447 -62.791 1.00 46.50 87 PRO A CA 1
ATOM 710 C C . PRO A 1 87 ? -10.502 -2.701 -63.250 1.00 46.50 87 PRO A C 1
ATOM 712 O O . PRO A 1 87 ? -10.982 -3.835 -63.224 1.00 46.50 87 PRO A O 1
ATOM 715 N N . LYS A 1 88 ? -11.218 -1.643 -63.642 1.00 43.53 88 LYS A N 1
ATOM 716 C CA . LYS A 1 88 ? -12.479 -1.801 -64.370 1.00 43.53 88 LYS A CA 1
ATOM 717 C C . LYS A 1 88 ? -12.140 -2.290 -65.777 1.00 43.53 88 LYS A C 1
ATOM 719 O O . LYS A 1 88 ? -11.481 -1.584 -66.532 1.00 43.53 88 LYS A O 1
ATOM 724 N N . GLN A 1 89 ? -12.548 -3.519 -66.080 1.00 46.72 89 GLN A N 1
ATOM 725 C CA . GLN A 1 89 ? -12.704 -3.983 -67.453 1.00 46.72 89 GLN A CA 1
ATOM 726 C C . GLN A 1 89 ? -13.879 -3.255 -68.122 1.00 46.72 89 GLN A C 1
ATOM 728 O O . GLN A 1 89 ? -14.840 -2.889 -67.438 1.00 46.72 89 GLN A O 1
ATOM 733 N N . ILE A 1 90 ? -13.792 -3.207 -69.458 1.00 44.28 90 ILE A N 1
ATOM 734 C CA . ILE A 1 90 ? -14.687 -2.628 -70.478 1.00 44.28 90 ILE A CA 1
ATOM 735 C C . ILE A 1 90 ? -14.305 -1.202 -70.874 1.00 44.28 90 ILE A C 1
ATOM 737 O O . ILE A 1 90 ? -14.557 -0.258 -70.095 1.00 44.28 90 ILE A O 1
#

Radius of gyration: 23.11 Å; Cα contacts (8 Å, |Δi|>4): 48; chains: 1; bounding box: 28×24×86 Å

pLDDT: mean 72.02, std 14.45, range [42.47, 88.44]

Nearest PDB structures (foldseek):
  4ol8-assembly1_B  TM=7.579E-01  e=1.214E-02  Saccharomyces cerevisiae
  6lcm-assembly1_C-2  TM=3.132E-01  e=5.816E+00  Zea mays

InterPro domains:
  IPR041373 Reverse transcriptase, RNase H-like domain [PF17917] (6-46)
  IPR043502 DNA/RNA polymerase superfamily [SSF56672] (4-52)

Foldseek 3Di:
DPCPCVVVQ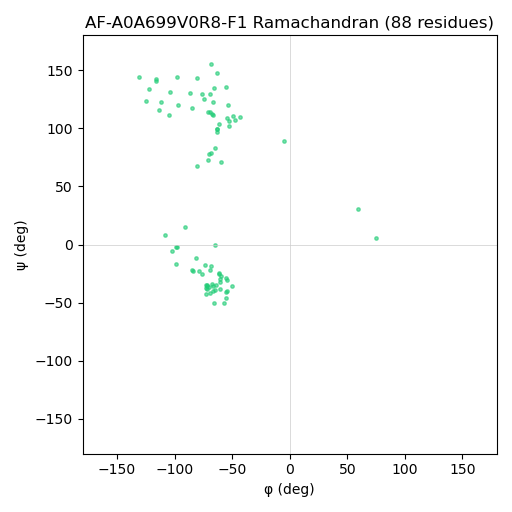QPDEAEAEDADPVVVCLVVDPDDDPVSVVVVVVCVNSNYHYDYDHVVVCVVVVVVVPPPPPVPPPPPPPPPPPVPPPPDDD

Sequence (90 aa):
MQNEKRHYLYGTKCIVFTDPKSLQHILNQKELNMRQRRWLELLSDYGCEILYHPGKANIVADALSRKEWIKSSRVQALVMTIGSNLPKQI